Protein AF-A0A0X3TPW7-F1 (afdb_monomer_lite)

Secondary structure (DSSP, 8-state):
----PPPPHHHHHHHHHHHHTT-TTS-HHHHHHHHHHHHTTTTSHHHHHHHHHHHHHHHHHHHHHHT----

Radius of gyration: 20.52 Å; chains: 1; bounding box: 44×25×72 Å

Structure (mmCIF, N/CA/C/O backbone):
data_AF-A0A0X3TPW7-F1
#
_entry.id   AF-A0A0X3TPW7-F1
#
loop_
_atom_site.group_PDB
_atom_site.id
_atom_site.type_symbol
_atom_site.label_atom_id
_atom_site.label_alt_id
_atom_site.label_comp_id
_atom_site.label_asym_id
_atom_site.label_entity_id
_atom_site.label_seq_id
_atom_site.pd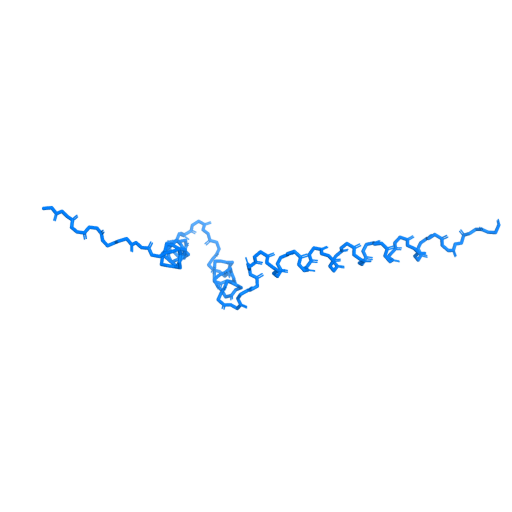bx_PDB_ins_code
_atom_site.Cartn_x
_atom_site.Cartn_y
_atom_site.Cartn_z
_atom_site.occupancy
_atom_site.B_iso_or_equiv
_atom_site.auth_seq_id
_atom_site.auth_comp_id
_atom_site.auth_asym_id
_atom_site.auth_atom_id
_atom_site.pdbx_PDB_model_num
ATOM 1 N N . MET A 1 1 ? -6.374 3.892 36.926 1.00 38.66 1 MET A N 1
ATOM 2 C CA . MET A 1 1 ? -5.298 3.655 35.944 1.00 38.66 1 MET A CA 1
ATOM 3 C C . MET A 1 1 ? -5.961 3.318 34.625 1.00 38.66 1 MET A C 1
ATOM 5 O O . MET A 1 1 ? -6.738 2.371 34.584 1.00 38.66 1 MET A O 1
ATOM 9 N N . THR A 1 2 ? -5.779 4.145 33.602 1.00 50.91 2 THR A N 1
ATOM 10 C CA . THR A 1 2 ? -6.290 3.874 32.256 1.00 50.91 2 THR A CA 1
ATOM 11 C C . THR A 1 2 ? -5.493 2.711 31.673 1.00 50.91 2 THR A C 1
ATOM 13 O O . THR A 1 2 ? -4.299 2.826 31.425 1.00 50.91 2 THR A O 1
AT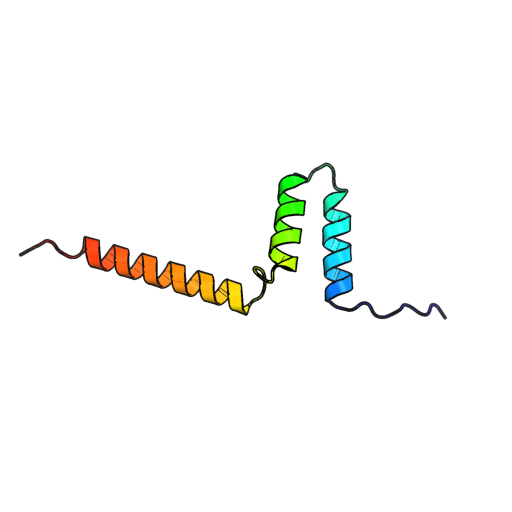OM 16 N N . ASN A 1 3 ? -6.145 1.559 31.515 1.00 56.19 3 ASN A N 1
ATOM 17 C CA . ASN A 1 3 ? -5.600 0.425 30.773 1.00 56.19 3 ASN A CA 1
ATOM 18 C C . ASN A 1 3 ? -5.599 0.784 29.281 1.00 56.19 3 ASN A C 1
ATOM 20 O O . ASN A 1 3 ? -6.510 0.402 28.546 1.00 56.19 3 ASN A O 1
ATOM 24 N N . GLU A 1 4 ? -4.613 1.555 28.831 1.00 67.31 4 GLU A N 1
ATOM 25 C CA . GLU A 1 4 ? -4.382 1.732 27.401 1.00 67.31 4 GLU A CA 1
ATOM 26 C C . GLU A 1 4 ? -3.879 0.402 26.837 1.00 67.31 4 GLU A C 1
ATOM 28 O O . GLU A 1 4 ? -2.762 -0.039 27.105 1.00 67.31 4 GLU A O 1
ATOM 33 N N . LYS A 1 5 ? -4.747 -0.296 26.098 1.00 80.44 5 LYS A N 1
ATOM 34 C CA . LYS A 1 5 ? -4.356 -1.499 25.360 1.00 80.44 5 LYS A CA 1
ATOM 35 C C . LYS A 1 5 ? -3.279 -1.105 24.349 1.00 80.44 5 LYS A C 1
ATOM 37 O O . LYS A 1 5 ? -3.535 -0.272 23.481 1.00 80.44 5 LYS A O 1
ATOM 42 N N . ILE A 1 6 ? -2.095 -1.710 24.454 1.00 86.56 6 ILE A N 1
ATOM 43 C CA . ILE A 1 6 ? -1.023 -1.541 23.466 1.00 86.56 6 ILE A CA 1
ATOM 44 C C . ILE A 1 6 ? -1.558 -2.020 22.114 1.00 86.56 6 ILE A C 1
ATOM 46 O O . ILE A 1 6 ? -1.913 -3.189 21.966 1.00 86.56 6 ILE A O 1
ATOM 50 N N . LYS A 1 7 ? -1.630 -1.106 21.144 1.00 90.31 7 LYS A N 1
ATOM 51 C CA . LYS A 1 7 ? -2.032 -1.412 19.769 1.00 90.31 7 LYS A CA 1
ATOM 52 C C . LYS A 1 7 ? -0.880 -2.095 19.035 1.00 90.31 7 LYS A C 1
ATOM 54 O O . LYS A 1 7 ? 0.274 -1.681 19.137 1.00 90.31 7 LYS A O 1
ATOM 59 N N . THR A 1 8 ? -1.196 -3.114 18.252 1.00 91.44 8 THR A N 1
ATOM 60 C CA . THR A 1 8 ? -0.276 -3.714 17.285 1.00 91.44 8 THR A CA 1
ATOM 61 C C . THR A 1 8 ? 0.028 -2.735 16.148 1.00 91.44 8 THR A C 1
ATOM 63 O O . THR A 1 8 ? -0.763 -1.841 15.844 1.00 91.44 8 THR A O 1
ATOM 66 N N . ALA A 1 9 ? 1.153 -2.931 15.452 1.00 87.50 9 ALA A N 1
ATOM 67 C CA . ALA A 1 9 ? 1.484 -2.142 14.262 1.00 87.50 9 ALA A CA 1
ATOM 68 C C . ALA A 1 9 ? 0.372 -2.210 13.197 1.00 87.50 9 ALA A C 1
ATOM 70 O O . ALA A 1 9 ? 0.063 -1.210 12.549 1.00 87.50 9 ALA A O 1
ATOM 71 N N . THR A 1 10 ? -0.276 -3.371 13.056 1.00 88.44 10 THR A N 1
ATOM 72 C CA . THR A 1 10 ? -1.417 -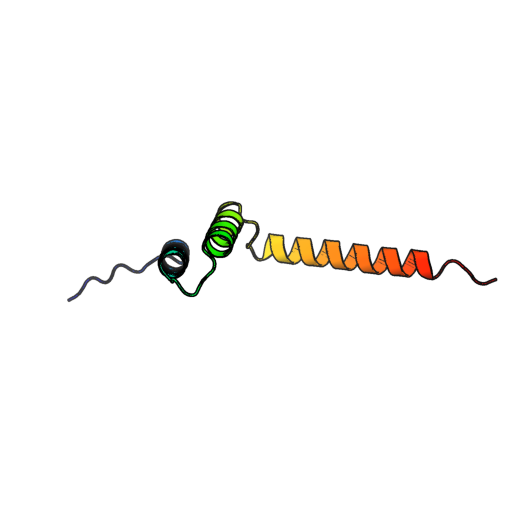3.547 12.154 1.00 88.44 10 THR A CA 1
ATOM 73 C C . THR A 1 10 ? -2.585 -2.655 12.554 1.00 88.44 10 THR A C 1
ATOM 75 O O . THR A 1 10 ? -3.121 -1.966 11.692 1.00 88.44 10 THR A O 1
ATOM 78 N N . GLU A 1 11 ? -2.954 -2.621 13.835 1.00 91.31 11 GLU A N 1
ATOM 79 C CA . GLU A 1 11 ? -4.047 -1.779 14.337 1.00 91.31 11 GLU A CA 1
ATOM 80 C C . GLU A 1 11 ? -3.748 -0.286 14.194 1.00 91.31 11 GLU A C 1
ATOM 82 O O . GLU A 1 11 ? -4.639 0.474 13.824 1.00 91.31 11 GLU A O 1
ATOM 87 N N . VAL A 1 12 ? -2.503 0.136 14.440 1.00 91.88 12 VAL A N 1
ATOM 88 C CA . VAL A 1 12 ? -2.086 1.535 14.256 1.00 91.88 12 VAL A CA 1
ATOM 89 C C . VAL A 1 12 ? -2.229 1.953 12.793 1.00 91.88 12 VAL A C 1
ATOM 91 O O . VAL A 1 12 ? -2.859 2.965 12.504 1.00 91.88 12 VAL A O 1
ATOM 94 N N . VAL A 1 13 ? -1.703 1.154 11.862 1.00 90.12 13 VAL A N 1
ATOM 95 C CA . VAL A 1 13 ? -1.751 1.475 10.427 1.00 90.12 13 VAL A CA 1
ATOM 96 C C . VAL A 1 13 ? -3.176 1.386 9.875 1.00 90.12 13 VAL A C 1
ATOM 98 O O . VAL A 1 13 ? -3.575 2.238 9.089 1.00 90.12 13 VAL A O 1
ATOM 101 N N . THR A 1 14 ? -3.970 0.398 10.303 1.00 90.62 14 THR A N 1
ATOM 102 C CA . THR A 1 14 ? -5.390 0.311 9.925 1.00 90.62 14 THR A CA 1
ATOM 103 C C . THR A 1 14 ? -6.164 1.528 10.434 1.00 90.62 14 THR A C 1
ATOM 105 O O . THR A 1 14 ? -6.958 2.098 9.693 1.00 90.62 14 THR A O 1
ATOM 108 N N . GLY A 1 15 ? -5.917 1.950 11.679 1.00 92.69 15 GLY A N 1
ATOM 109 C CA . GLY A 1 15 ? -6.517 3.158 12.245 1.00 92.69 15 GLY A CA 1
ATOM 110 C C . GLY A 1 15 ? -6.173 4.403 11.433 1.00 92.69 15 GLY A C 1
ATOM 111 O O . GLY A 1 15 ? -7.077 5.134 11.046 1.00 92.69 15 GLY A O 1
ATOM 112 N N . PHE A 1 16 ? -4.895 4.572 11.089 1.00 93.38 16 PHE A N 1
ATOM 113 C CA . PHE A 1 16 ? -4.429 5.684 10.265 1.00 93.38 16 PHE A CA 1
ATOM 114 C C . PHE A 1 16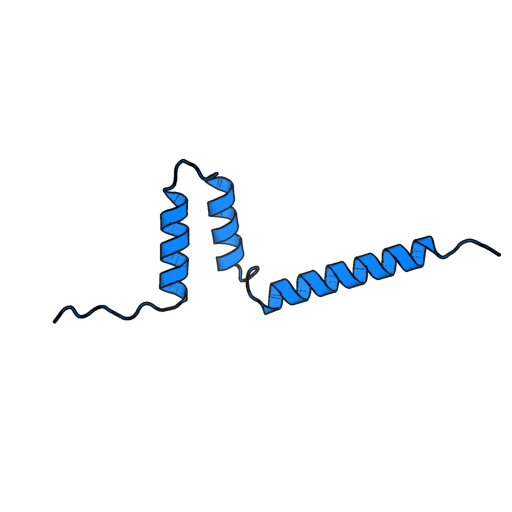 ? -5.128 5.730 8.899 1.00 93.38 16 PHE A C 1
ATOM 116 O O . PHE A 1 16 ? -5.699 6.755 8.550 1.00 93.38 16 PHE A O 1
ATOM 123 N N . ILE A 1 17 ? -5.165 4.623 8.147 1.00 93.06 17 ILE A N 1
ATOM 124 C CA . ILE A 1 17 ? -5.824 4.589 6.825 1.00 93.06 17 ILE A CA 1
ATOM 125 C C . ILE A 1 17 ? -7.321 4.919 6.946 1.00 93.06 17 ILE A C 1
ATOM 127 O O . ILE A 1 17 ? -7.857 5.667 6.133 1.00 93.06 17 ILE A O 1
ATOM 131 N N . ASN A 1 18 ? -7.987 4.421 7.992 1.00 92.38 18 ASN A N 1
ATOM 132 C CA . ASN A 1 18 ? -9.396 4.721 8.255 1.00 92.38 18 ASN A CA 1
ATOM 133 C C . ASN A 1 18 ? -9.648 6.185 8.643 1.00 92.38 18 ASN A C 1
ATOM 135 O O . ASN A 1 18 ? -10.757 6.679 8.449 1.00 92.38 18 ASN A O 1
ATOM 139 N N . GLU A 1 19 ? -8.666 6.861 9.240 1.00 95.12 19 GLU A N 1
ATOM 140 C CA . GLU A 1 19 ? -8.723 8.299 9.516 1.00 95.12 19 GLU A CA 1
ATOM 141 C C . GLU A 1 19 ? -8.523 9.104 8.232 1.00 95.12 19 GLU A C 1
ATOM 143 O O . GLU A 1 19 ? -9.325 9.991 7.962 1.00 95.12 19 GLU A O 1
ATOM 148 N N . GLN A 1 20 ? -7.545 8.736 7.396 1.00 94.50 20 GLN A N 1
ATOM 149 C CA . GLN A 1 20 ? -7.326 9.380 6.093 1.00 94.50 20 GLN A CA 1
ATOM 150 C C . GLN A 1 20 ? -8.540 9.234 5.163 1.00 94.50 20 GLN A C 1
ATOM 152 O O . GLN A 1 20 ? -8.859 10.144 4.414 1.00 94.50 20 GLN A O 1
ATOM 157 N N . ALA A 1 21 ? -9.272 8.119 5.240 1.00 91.69 21 ALA A N 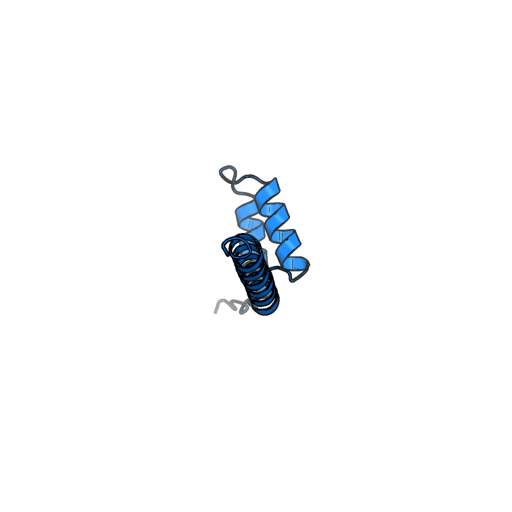1
ATOM 158 C CA . ALA A 1 21 ? -10.480 7.903 4.438 1.00 91.69 21 ALA A CA 1
ATOM 159 C C . ALA A 1 21 ? -11.650 8.841 4.798 1.00 91.69 21 ALA A C 1
ATOM 161 O O . ALA A 1 21 ? -12.661 8.848 4.099 1.00 91.69 21 ALA A O 1
ATOM 162 N N . LYS A 1 22 ? -11.547 9.579 5.909 1.00 93.81 22 LYS A N 1
ATOM 163 C CA . LYS A 1 22 ? -12.533 10.575 6.352 1.00 93.81 22 LYS A CA 1
ATOM 164 C C . LYS A 1 22 ? -12.088 12.006 6.061 1.00 93.81 22 LYS A C 1
ATOM 166 O O . LYS A 1 22 ? -12.837 12.926 6.371 1.00 93.81 22 LYS A O 1
ATOM 171 N N . ASP A 1 23 ? -10.870 12.182 5.563 1.00 94.62 23 ASP A N 1
ATOM 172 C CA . ASP A 1 23 ? -10.319 13.485 5.234 1.00 94.62 23 ASP A CA 1
ATOM 173 C C . ASP A 1 23 ? -10.868 13.934 3.875 1.00 94.62 23 ASP A C 1
ATOM 175 O O . ASP A 1 23 ? -10.671 13.255 2.868 1.00 94.62 23 ASP A O 1
ATOM 179 N N . GLU A 1 24 ? -11.597 15.050 3.861 1.00 92.00 24 GLU A N 1
ATOM 180 C CA . GLU A 1 24 ? -12.218 15.600 2.651 1.00 92.00 24 GLU A CA 1
ATOM 181 C C . GLU A 1 24 ? -11.189 16.238 1.703 1.00 92.00 24 GLU A C 1
ATOM 183 O O . GLU A 1 24 ? -11.475 16.388 0.514 1.00 92.00 24 GLU A O 1
ATOM 188 N N . ASP A 1 25 ? -9.988 16.568 2.198 1.00 96.44 25 ASP A N 1
ATOM 189 C CA . ASP A 1 25 ? -8.897 17.114 1.385 1.00 96.44 25 ASP A CA 1
ATOM 190 C C . ASP A 1 25 ? -8.147 16.018 0.604 1.00 96.44 25 ASP A C 1
ATOM 192 O O . ASP A 1 25 ? -7.354 16.310 -0.298 1.00 96.44 25 ASP A O 1
ATOM 196 N N . LEU A 1 26 ? -8.382 14.744 0.938 1.00 95.06 26 LEU A N 1
ATOM 197 C CA . LEU A 1 26 ? -7.770 13.600 0.275 1.00 95.06 26 LEU A CA 1
ATOM 198 C C . LEU A 1 26 ? -8.706 12.982 -0.760 1.00 95.06 26 LEU A C 1
ATOM 200 O O . LEU A 1 26 ? -9.900 12.802 -0.540 1.00 95.06 26 LEU A O 1
ATOM 204 N N . ASP A 1 27 ? -8.125 12.562 -1.884 1.00 95.81 27 ASP A N 1
ATOM 205 C CA . ASP A 1 27 ? -8.854 11.789 -2.883 1.00 95.81 27 ASP A CA 1
ATOM 206 C C . ASP A 1 27 ? -9.222 10.394 -2.325 1.00 95.81 27 ASP A C 1
ATOM 208 O O . ASP A 1 27 ? -8.328 9.588 -2.019 1.00 95.81 27 ASP A O 1
ATOM 212 N N . PRO A 1 28 ? -10.522 10.065 -2.199 1.00 92.44 28 PRO A N 1
ATOM 213 C CA . PRO A 1 28 ? -10.967 8.834 -1.552 1.00 92.44 28 PRO A CA 1
ATOM 214 C C . PRO A 1 28 ? -10.554 7.576 -2.326 1.00 92.44 28 PRO A C 1
ATOM 216 O O . PRO A 1 28 ? -10.276 6.536 -1.716 1.00 92.44 28 PRO A O 1
ATOM 219 N N . ASP A 1 29 ? -10.462 7.660 -3.655 1.00 94.06 29 ASP A N 1
ATOM 220 C CA . ASP A 1 29 ? -10.049 6.538 -4.500 1.00 94.06 29 ASP A CA 1
ATOM 221 C C . ASP A 1 29 ? -8.564 6.205 -4.304 1.00 94.06 29 ASP A C 1
ATOM 223 O O . ASP A 1 29 ? -8.183 5.028 -4.234 1.00 94.06 29 ASP A O 1
ATOM 227 N N . THR A 1 30 ? -7.726 7.224 -4.116 1.00 95.19 30 THR A N 1
ATOM 228 C CA . THR A 1 30 ? -6.316 7.062 -3.753 1.00 95.19 30 THR A CA 1
ATOM 229 C C . THR A 1 30 ? -6.169 6.393 -2.386 1.00 95.19 30 THR A C 1
ATOM 231 O O . THR A 1 30 ? -5.449 5.395 -2.273 1.00 95.19 30 THR A O 1
ATOM 234 N N . VAL A 1 31 ? -6.878 6.863 -1.352 1.00 94.38 31 VAL A N 1
ATOM 235 C CA . VAL A 1 31 ? -6.806 6.267 0.000 1.00 94.38 31 VAL A CA 1
ATOM 236 C C . VAL A 1 31 ? -7.253 4.802 -0.018 1.00 94.38 31 VAL A C 1
ATOM 238 O O . VAL A 1 31 ? -6.583 3.930 0.545 1.00 94.38 31 VAL A O 1
ATOM 241 N N . LYS A 1 32 ? -8.341 4.501 -0.735 1.00 93.38 32 LYS A N 1
ATOM 242 C CA . LYS A 1 32 ? -8.839 3.133 -0.921 1.00 93.38 32 LYS A CA 1
ATOM 243 C C . LYS A 1 32 ? -7.818 2.240 -1.629 1.00 93.38 32 LYS A C 1
ATOM 245 O O . LYS A 1 32 ? -7.610 1.098 -1.215 1.00 93.38 32 LYS A O 1
ATOM 250 N N . SER A 1 33 ? -7.154 2.760 -2.659 1.00 95.06 33 SER A N 1
ATOM 251 C CA . SER A 1 33 ? -6.121 2.034 -3.405 1.00 95.06 33 SER A CA 1
ATOM 252 C C . SER A 1 33 ? -4.906 1.717 -2.534 1.00 95.06 33 SER A C 1
ATOM 254 O O . SER A 1 33 ? -4.412 0.590 -2.548 1.00 95.06 33 SER A O 1
ATOM 256 N N . VAL A 1 34 ? -4.455 2.672 -1.714 1.00 93.25 34 VAL A N 1
ATOM 257 C CA . VAL A 1 34 ? -3.366 2.453 -0.747 1.00 93.25 34 VAL A CA 1
ATOM 258 C C . VAL A 1 34 ? -3.739 1.365 0.265 1.00 93.25 34 VAL A C 1
ATOM 260 O O . VAL A 1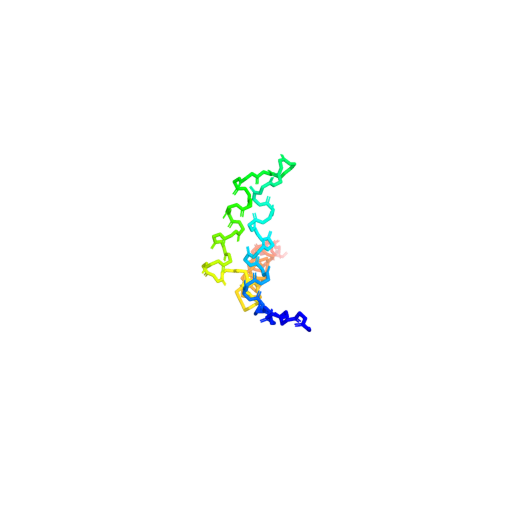 34 ? -2.923 0.479 0.533 1.00 93.25 34 VAL A O 1
ATOM 263 N N . GLY A 1 35 ? -4.974 1.387 0.780 1.00 92.50 35 GLY A N 1
ATOM 264 C CA . GLY A 1 35 ? -5.503 0.338 1.655 1.00 92.50 35 GLY A CA 1
ATOM 265 C C . GLY A 1 35 ? -5.454 -1.050 1.010 1.00 92.50 35 GLY A C 1
ATOM 266 O O . GLY A 1 35 ? -4.874 -1.973 1.580 1.00 92.50 35 GLY A O 1
ATOM 267 N N . ALA A 1 36 ? -5.956 -1.178 -0.221 1.00 93.06 36 ALA A N 1
ATOM 268 C CA . ALA A 1 36 ? -5.943 -2.442 -0.960 1.00 93.06 36 ALA A CA 1
ATOM 269 C C . ALA A 1 36 ? -4.517 -2.966 -1.213 1.00 93.06 36 ALA A C 1
ATOM 271 O O . ALA A 1 36 ? -4.224 -4.130 -0.946 1.00 93.06 36 ALA A O 1
ATOM 272 N N . LEU A 1 37 ? -3.587 -2.105 -1.650 1.00 93.56 37 LEU A N 1
ATOM 273 C CA . LEU A 1 37 ? -2.185 -2.490 -1.871 1.00 93.56 37 LEU A CA 1
ATOM 274 C C . LEU A 1 37 ? -1.506 -2.984 -0.586 1.00 93.56 37 LEU A C 1
ATOM 276 O O . LEU A 1 37 ? -0.649 -3.874 -0.627 1.00 93.56 37 LEU A O 1
ATOM 280 N N . ARG A 1 38 ? -1.859 -2.400 0.561 1.00 90.25 38 ARG A N 1
ATOM 281 C CA . ARG A 1 38 ? -1.357 -2.831 1.865 1.00 90.25 38 ARG A CA 1
ATOM 282 C C . ARG A 1 38 ? -1.912 -4.201 2.248 1.00 90.25 38 ARG A C 1
ATOM 284 O O . ARG A 1 38 ? -1.123 -5.060 2.639 1.00 90.25 38 ARG A O 1
ATOM 291 N N . ASP A 1 39 ? -3.218 -4.407 2.112 1.00 90.38 39 ASP A N 1
ATOM 292 C CA . ASP A 1 39 ? -3.883 -5.666 2.471 1.00 90.38 39 ASP A CA 1
ATOM 293 C C . ASP A 1 39 ? -3.443 -6.827 1.560 1.00 90.38 39 ASP A C 1
ATOM 295 O O . ASP A 1 39 ? -3.263 -7.953 2.018 1.00 90.38 39 ASP A O 1
ATOM 299 N N . GLU A 1 40 ? -3.133 -6.537 0.294 1.00 92.81 40 GLU A N 1
ATOM 300 C CA . GLU A 1 40 ? -2.498 -7.471 -0.646 1.00 92.81 40 GLU A CA 1
ATOM 301 C C . GLU A 1 40 ? -0.998 -7.710 -0.360 1.00 92.81 40 GLU A C 1
ATOM 303 O O . GLU A 1 40 ? -0.325 -8.457 -1.074 1.00 92.81 40 GLU A O 1
ATOM 308 N N . GLY A 1 41 ? -0.423 -7.049 0.649 1.00 90.38 41 GLY A N 1
ATOM 309 C CA . GLY A 1 41 ? 0.989 -7.169 1.016 1.00 90.38 41 GLY A CA 1
ATOM 310 C C . GLY A 1 41 ? 1.963 -6.538 0.014 1.00 90.38 41 GLY A C 1
ATOM 311 O O . GLY A 1 41 ? 3.182 -6.715 0.136 1.00 90.38 41 GLY A O 1
ATOM 312 N N . LYS A 1 42 ? 1.477 -5.782 -0.976 1.00 91.06 42 LYS A N 1
ATOM 313 C CA . LYS A 1 42 ? 2.308 -5.134 -2.006 1.00 91.06 42 LYS A CA 1
ATOM 314 C C . LYS A 1 42 ? 3.181 -4.015 -1.439 1.00 91.06 42 LYS A C 1
ATOM 316 O O . LYS A 1 42 ? 4.272 -3.796 -1.953 1.00 91.06 42 LYS A O 1
ATOM 321 N N . LEU A 1 43 ? 2.760 -3.383 -0.341 1.00 89.06 43 LEU A N 1
ATOM 322 C CA . LEU A 1 43 ? 3.533 -2.341 0.356 1.00 89.06 43 LEU A CA 1
ATOM 323 C C . LEU A 1 43 ? 4.543 -2.886 1.385 1.00 89.06 43 LEU A C 1
ATOM 325 O O . LEU A 1 43 ? 5.119 -2.127 2.163 1.00 89.06 43 LEU A O 1
ATOM 329 N N . THR A 1 44 ? 4.784 -4.201 1.425 1.00 88.50 44 THR A N 1
ATOM 330 C CA . THR A 1 44 ? 5.830 -4.765 2.292 1.00 88.50 44 THR A CA 1
ATOM 331 C C . THR A 1 44 ? 7.223 -4.407 1.776 1.00 88.50 44 THR A C 1
ATOM 333 O O . THR A 1 44 ? 7.464 -4.371 0.569 1.00 88.50 44 THR A O 1
ATOM 336 N N . LYS A 1 45 ? 8.188 -4.229 2.690 1.00 88.62 45 LYS A N 1
ATOM 337 C CA . LYS A 1 45 ? 9.596 -3.954 2.342 1.00 88.62 45 LYS A CA 1
ATOM 338 C C . LYS A 1 45 ? 10.138 -4.932 1.294 1.00 88.62 45 LYS A C 1
ATOM 340 O O . LYS A 1 45 ? 10.808 -4.516 0.358 1.00 88.62 45 LYS A O 1
ATOM 345 N N . VAL A 1 46 ? 9.838 -6.223 1.441 1.00 92.75 46 VAL A N 1
ATOM 346 C CA . VAL A 1 46 ? 10.294 -7.271 0.515 1.00 92.75 46 VAL A CA 1
ATOM 347 C C . VAL A 1 46 ? 9.739 -7.053 -0.894 1.00 92.75 46 VAL A C 1
ATOM 349 O O . VAL A 1 46 ? 10.493 -7.135 -1.861 1.00 92.75 46 VAL A O 1
ATOM 352 N N . ASN A 1 47 ? 8.445 -6.750 -1.022 1.00 89.75 47 ASN A N 1
ATOM 353 C CA . ASN A 1 47 ? 7.826 -6.531 -2.328 1.00 89.75 47 ASN A CA 1
ATOM 354 C C . ASN A 1 47 ? 8.286 -5.226 -2.979 1.00 89.75 47 ASN A C 1
ATOM 356 O O . ASN A 1 47 ? 8.581 -5.230 -4.171 1.00 89.75 47 ASN A O 1
ATOM 360 N N . LEU A 1 48 ? 8.448 -4.156 -2.201 1.00 92.19 48 LEU A N 1
ATOM 361 C CA . LEU A 1 48 ? 8.989 -2.891 -2.701 1.00 92.19 48 LEU A CA 1
ATOM 362 C C . LEU A 1 48 ? 10.433 -3.049 -3.198 1.00 92.19 48 LEU A C 1
ATOM 364 O O . LEU A 1 48 ? 10.753 -2.625 -4.305 1.00 92.19 48 LEU A O 1
ATOM 368 N N . LEU A 1 49 ? 11.295 -3.735 -2.438 1.00 94.12 49 LEU A N 1
ATOM 369 C CA . LEU A 1 49 ? 12.670 -4.021 -2.869 1.00 94.12 49 LEU A CA 1
ATOM 370 C C . LEU A 1 49 ? 12.708 -4.894 -4.130 1.00 94.12 49 LEU A C 1
ATOM 372 O O . LEU A 1 49 ? 13.521 -4.651 -5.019 1.00 94.12 49 LEU A O 1
ATOM 376 N N . ARG A 1 50 ? 11.808 -5.880 -4.241 1.00 93.94 50 ARG A N 1
ATOM 377 C CA . ARG A 1 50 ? 11.680 -6.699 -5.452 1.00 93.94 50 ARG A CA 1
ATOM 378 C C . ARG A 1 50 ? 11.270 -5.854 -6.663 1.00 93.94 50 ARG A C 1
ATOM 380 O O . ARG A 1 50 ? 11.840 -6.047 -7.731 1.00 93.94 50 ARG A O 1
ATOM 387 N N . GLN A 1 51 ? 10.319 -4.930 -6.518 1.00 91.31 51 GLN A N 1
ATOM 388 C CA . GLN A 1 51 ? 9.912 -4.035 -7.610 1.00 91.31 51 GLN A CA 1
ATOM 389 C C . GLN A 1 51 ? 11.048 -3.100 -8.038 1.00 91.31 51 GLN A C 1
ATOM 391 O O . GLN A 1 51 ? 11.281 -2.944 -9.235 1.00 91.31 51 GLN A O 1
ATOM 396 N N . LEU A 1 52 ? 11.804 -2.544 -7.085 1.00 92.38 52 LEU A N 1
ATOM 397 C CA . LEU A 1 52 ? 12.982 -1.725 -7.389 1.00 92.38 52 LEU A CA 1
ATOM 398 C C . LEU A 1 52 ? 14.036 -2.505 -8.178 1.00 92.38 52 LEU A C 1
ATOM 400 O O . LEU A 1 52 ? 14.601 -1.975 -9.129 1.00 92.38 52 LEU A O 1
ATOM 404 N N . GLU A 1 53 ? 14.273 -3.769 -7.831 1.00 93.38 53 GLU A N 1
ATOM 405 C CA . GLU A 1 53 ? 15.205 -4.618 -8.575 1.00 93.38 53 GLU A CA 1
ATOM 406 C C . GLU A 1 53 ? 14.708 -4.915 -9.999 1.00 93.38 53 GLU A C 1
ATOM 408 O O . GLU A 1 53 ? 15.495 -4.899 -10.943 1.00 93.38 53 GLU A O 1
ATOM 413 N N . VAL A 1 54 ? 13.402 -5.140 -10.182 1.00 93.88 54 VAL A N 1
ATOM 414 C CA . VAL A 1 54 ? 12.806 -5.315 -11.518 1.00 93.88 54 VAL A CA 1
ATOM 415 C C . VAL A 1 54 ? 13.000 -4.058 -12.367 1.00 93.88 54 VAL A C 1
ATOM 417 O O . VAL A 1 54 ? 13.464 -4.161 -13.501 1.00 93.88 54 VAL A O 1
ATOM 420 N N . LEU A 1 55 ? 12.712 -2.878 -11.812 1.00 93.38 55 LEU A N 1
ATOM 421 C CA . LEU A 1 55 ? 12.903 -1.600 -12.504 1.00 93.38 55 LEU A CA 1
ATOM 422 C C . LEU A 1 55 ? 14.378 -1.341 -12.824 1.00 93.38 55 LEU A C 1
ATOM 424 O O . LEU A 1 55 ? 14.702 -0.920 -13.932 1.00 93.38 55 LEU A O 1
ATOM 428 N N . ARG A 1 56 ? 15.284 -1.652 -11.891 1.00 92.12 56 ARG A N 1
ATOM 429 C CA . ARG A 1 56 ? 16.730 -1.539 -12.106 1.00 92.12 56 ARG A CA 1
ATOM 430 C C . ARG A 1 56 ? 17.195 -2.414 -13.269 1.00 92.12 56 ARG A C 1
ATOM 432 O O . ARG A 1 56 ? 17.949 -1.942 -14.113 1.00 92.12 56 ARG A O 1
ATOM 439 N N . LYS A 1 57 ? 16.749 -3.671 -13.331 1.00 92.75 57 LYS A N 1
ATOM 440 C CA . LYS A 1 57 ? 17.091 -4.588 -14.430 1.00 92.75 57 LYS A CA 1
ATOM 441 C C . LYS A 1 57 ? 16.520 -4.126 -15.765 1.00 92.75 57 LYS A C 1
ATOM 443 O O . LYS A 1 57 ? 17.222 -4.196 -16.766 1.00 92.75 57 LYS A O 1
ATOM 448 N N . ALA A 1 58 ? 15.280 -3.638 -15.775 1.00 91.75 58 ALA A N 1
ATOM 449 C CA . ALA A 1 58 ? 14.669 -3.079 -16.976 1.00 91.75 58 ALA A CA 1
ATOM 450 C C . ALA A 1 58 ? 15.482 -1.892 -17.513 1.00 91.75 58 ALA A C 1
ATOM 452 O O . ALA A 1 58 ? 15.832 -1.893 -18.686 1.00 91.75 58 ALA A O 1
ATOM 453 N N . ALA A 1 59 ? 15.875 -0.954 -16.646 1.00 87.62 59 ALA A N 1
ATOM 454 C CA . ALA A 1 59 ? 16.691 0.196 -17.037 1.00 87.62 59 ALA A CA 1
ATOM 455 C C . ALA A 1 59 ? 18.064 -0.208 -17.608 1.00 87.62 59 ALA A C 1
ATOM 457 O O . ALA A 1 59 ? 18.496 0.349 -18.612 1.00 87.62 59 ALA A O 1
ATOM 458 N N . ILE A 1 60 ? 18.729 -1.203 -17.007 1.00 83.75 60 ILE A N 1
ATOM 459 C CA . ILE A 1 60 ? 20.008 -1.732 -17.514 1.00 83.75 60 ILE A CA 1
ATOM 460 C C . ILE A 1 60 ? 19.827 -2.384 -18.891 1.00 83.75 60 ILE A C 1
ATOM 462 O O . ILE A 1 60 ? 20.641 -2.167 -19.783 1.00 83.75 60 ILE A O 1
ATOM 466 N N . ASN A 1 61 ? 18.761 -3.165 -19.078 1.00 78.38 61 ASN A N 1
ATOM 467 C CA . ASN A 1 61 ? 18.494 -3.824 -20.355 1.00 78.38 61 ASN A CA 1
ATOM 468 C C . ASN A 1 61 ? 18.153 -2.816 -21.461 1.00 78.38 61 ASN A C 1
ATOM 470 O O . ASN A 1 61 ? 18.593 -3.004 -22.588 1.00 78.38 61 ASN A O 1
ATOM 474 N N . THR A 1 62 ? 17.433 -1.735 -21.146 1.00 74.69 62 THR A N 1
ATOM 475 C CA . THR A 1 62 ? 17.181 -0.634 -22.091 1.00 74.69 62 THR A CA 1
ATOM 476 C C . THR A 1 62 ? 18.481 0.060 -22.503 1.00 74.69 62 THR A C 1
ATOM 478 O O . THR A 1 62 ? 18.696 0.291 -23.685 1.00 74.69 62 THR A O 1
ATOM 481 N N . GLN A 1 63 ? 19.398 0.314 -21.563 1.00 62.91 63 GLN A N 1
ATOM 482 C CA . GLN A 1 63 ? 20.708 0.901 -21.882 1.00 62.91 63 GLN A CA 1
ATOM 483 C C . GLN A 1 63 ? 21.607 -0.023 -22.717 1.00 62.91 63 GLN A C 1
ATOM 485 O O . GLN A 1 63 ? 22.405 0.460 -23.515 1.00 62.91 63 GLN A O 1
ATOM 490 N N . ALA A 1 64 ? 21.501 -1.343 -22.540 1.00 60.53 64 ALA A N 1
ATOM 491 C CA . ALA A 1 64 ? 22.251 -2.311 -23.338 1.00 60.53 64 ALA A CA 1
ATOM 492 C C . ALA A 1 64 ? 21.743 -2.409 -24.789 1.00 60.53 64 ALA A C 1
ATOM 494 O O . ALA A 1 64 ? 22.535 -2.687 -25.683 1.00 60.53 64 ALA A O 1
ATOM 495 N N . ASP A 1 65 ? 20.450 -2.163 -25.015 1.00 58.50 65 ASP A N 1
ATOM 496 C CA . ASP A 1 65 ? 19.825 -2.163 -26.346 1.00 58.50 65 ASP A CA 1
ATOM 497 C C . ASP A 1 65 ? 20.145 -0.869 -27.128 1.00 58.50 65 ASP A C 1
ATOM 499 O O . ASP A 1 65 ? 20.340 -0.895 -28.339 1.00 58.50 65 ASP A O 1
ATOM 503 N N . GLU A 1 66 ? 20.309 0.262 -26.430 1.00 57.72 66 GLU A N 1
ATOM 504 C CA . GLU A 1 66 ? 20.688 1.555 -27.031 1.00 57.72 66 GLU A CA 1
ATOM 505 C C . GLU A 1 66 ? 22.194 1.686 -27.352 1.00 57.72 66 GLU A C 1
ATOM 507 O O . GLU A 1 66 ? 22.582 2.555 -28.128 1.00 57.72 66 GLU A O 1
ATOM 512 N N . GLY A 1 67 ? 23.055 0.828 -26.791 1.00 56.56 67 GLY A N 1
ATOM 513 C CA . GLY A 1 67 ? 24.508 0.819 -27.036 1.00 56.56 67 GLY A CA 1
ATOM 514 C C . GLY A 1 67 ? 24.967 -0.078 -28.195 1.00 56.56 67 GLY A C 1
ATOM 515 O O . GLY A 1 67 ? 26.167 -0.278 -28.373 1.00 56.56 67 GLY A O 1
ATOM 516 N N . GLY A 1 68 ? 24.026 -0.662 -28.943 1.00 52.91 68 GLY A N 1
ATOM 517 C CA . GLY A 1 68 ? 24.263 -1.635 -30.012 1.00 52.91 68 GLY A CA 1
ATOM 518 C C . GLY A 1 68 ? 24.243 -1.051 -31.425 1.00 52.91 68 GLY A C 1
ATOM 519 O O . GLY A 1 68 ? 23.665 -1.665 -32.315 1.00 52.91 68 GLY A O 1
ATOM 520 N N . ALA A 1 69 ? 24.834 0.120 -31.643 1.00 55.94 69 ALA A N 1
ATOM 521 C CA . ALA A 1 69 ? 25.204 0.597 -32.973 1.00 55.94 69 ALA A CA 1
ATOM 522 C C . ALA A 1 69 ? 26.319 1.635 -32.831 1.00 55.94 69 ALA A C 1
ATOM 524 O O . ALA A 1 69 ? 26.049 2.772 -32.469 1.00 55.94 69 ALA A O 1
ATOM 525 N N . ASP A 1 70 ? 27.562 1.209 -33.035 1.00 50.09 70 ASP A N 1
ATOM 526 C CA . ASP A 1 70 ? 28.500 1.886 -33.933 1.00 50.09 70 ASP A CA 1
ATOM 527 C C . ASP A 1 70 ? 29.753 1.001 -34.088 1.00 50.09 70 ASP A C 1
ATOM 529 O O . ASP A 1 70 ? 30.376 0.588 -33.106 1.00 50.09 70 ASP A O 1
ATOM 533 N N . ASP A 1 71 ? 30.010 0.656 -35.352 1.00 44.31 71 ASP A N 1
ATOM 534 C CA . ASP A 1 71 ? 31.173 -0.044 -35.925 1.00 44.31 71 ASP A CA 1
ATOM 535 C C . ASP A 1 71 ? 32.460 0.803 -35.805 1.00 44.31 71 ASP A C 1
ATOM 537 O O . ASP A 1 71 ? 32.368 2.049 -35.941 1.00 44.31 71 ASP A O 1
#

pLDDT: mean 84.62, std 14.9, range [38.66, 96.44]

Organism: NCBI:txid1685378

Sequence (71 aa):
MTNEKIKTATEVVTGFINEQAKDEDLDPDTVKSVGALRDEGKLTKVNLLRQLEVLRKAAINTQADEGGADD

Foldseek 3Di:
DPPPPDDDPVRVVVVVLVVLCPDPVDDNVVSVVVVVCVVVVCPPPVNVVVVVVVVVVVVVVVVVVVVPDDD